Protein AF-A0A0F9DU31-F1 (afdb_monomer_lite)

Radius of gyration: 12.0 Å; chains: 1; bounding box: 29×20×31 Å

Foldseek 3Di:
DDDLVQLVVLCVVVPDDPVNLVVCCVPVNSVVSNVNSVVSVVVVVVVVVVVVVD

Sequence (54 aa):
MATYGEAIKALLRAGFSNRDVLDLSQLDGREAVKKLGEEALEEEKQKETQDAKT

pLDDT: mean 88.8, std 10.77, range [52.56, 96.62]

Organism: NCBI:txid412755

Structure (mmCIF, N/CA/C/O backbone):
data_AF-A0A0F9DU31-F1
#
_entry.id   AF-A0A0F9DU31-F1
#
loop_
_atom_site.group_PDB
_atom_site.id
_atom_site.type_symbol
_atom_site.label_atom_id
_atom_site.label_alt_id
_atom_site.label_comp_id
_atom_site.label_asym_id
_atom_site.label_entity_id
_atom_site.label_seq_id
_atom_site.pdbx_PDB_ins_code
_atom_site.Cartn_x
_atom_site.Cartn_y
_atom_site.Cartn_z
_atom_site.occupancy
_atom_site.B_iso_or_equiv
_atom_site.auth_seq_id
_atom_site.auth_comp_id
_atom_site.auth_asym_id
_atom_site.auth_atom_id
_atom_site.pdbx_PDB_model_num
ATOM 1 N N . MET A 1 1 ? 6.081 9.638 8.199 1.00 70.06 1 MET A N 1
ATOM 2 C CA . MET A 1 1 ? 6.229 8.946 6.905 1.00 70.06 1 MET A CA 1
ATOM 3 C C . MET A 1 1 ? 6.244 7.462 7.203 1.00 70.06 1 MET A C 1
ATOM 5 O O . MET A 1 1 ? 7.035 7.062 8.054 1.00 70.06 1 MET A O 1
ATOM 9 N N . ALA A 1 2 ? 5.333 6.691 6.617 1.00 76.81 2 ALA A N 1
ATOM 10 C CA . ALA A 1 2 ? 5.255 5.260 6.882 1.00 76.81 2 ALA A CA 1
ATOM 11 C C . ALA A 1 2 ? 6.452 4.549 6.237 1.00 76.81 2 ALA A C 1
ATOM 13 O O . ALA A 1 2 ? 6.997 4.979 5.216 1.00 76.81 2 ALA A O 1
ATOM 14 N N . THR A 1 3 ? 6.903 3.456 6.837 1.00 93.25 3 THR A N 1
ATOM 15 C CA . THR A 1 3 ?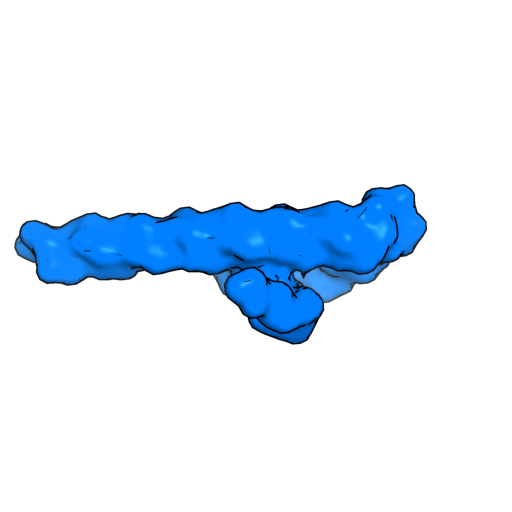 7.886 2.571 6.214 1.00 93.25 3 THR A CA 1
ATOM 16 C C . THR A 1 3 ? 7.241 1.787 5.071 1.00 93.25 3 THR A C 1
ATOM 18 O O . THR A 1 3 ? 6.030 1.578 5.031 1.00 93.25 3 THR A O 1
ATOM 21 N N . TYR A 1 4 ? 8.059 1.278 4.147 1.00 91.38 4 TYR A N 1
ATOM 22 C CA . TYR A 1 4 ? 7.558 0.445 3.048 1.00 91.38 4 TYR A CA 1
ATOM 23 C C . TYR A 1 4 ? 6.799 -0.800 3.541 1.00 91.38 4 TYR A C 1
ATOM 25 O O . TYR A 1 4 ? 5.801 -1.202 2.954 1.00 91.38 4 TYR A O 1
ATOM 33 N N . GLY A 1 5 ? 7.249 -1.398 4.649 1.00 93.50 5 GLY A N 1
ATOM 34 C CA . GLY A 1 5 ? 6.572 -2.551 5.244 1.00 93.50 5 GLY A CA 1
ATOM 35 C C . GLY A 1 5 ? 5.214 -2.203 5.858 1.00 93.50 5 GLY A C 1
ATOM 36 O O . GLY A 1 5 ? 4.305 -3.027 5.818 1.00 93.50 5 GLY A O 1
ATOM 37 N N . GLU A 1 6 ? 5.057 -0.998 6.409 1.00 94.25 6 GLU A N 1
ATOM 38 C CA . GLU A 1 6 ? 3.768 -0.514 6.920 1.00 94.25 6 GLU A CA 1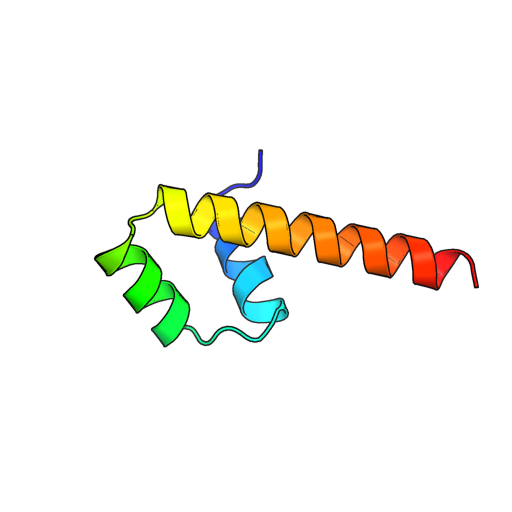
ATOM 39 C C . GLU A 1 6 ? 2.789 -0.228 5.782 1.00 94.25 6 GLU A C 1
ATOM 41 O O . GLU A 1 6 ? 1.639 -0.647 5.873 1.00 94.25 6 GLU A O 1
ATOM 46 N N . ALA A 1 7 ? 3.266 0.371 4.688 1.00 94.31 7 ALA A N 1
ATOM 47 C CA . ALA A 1 7 ? 2.474 0.579 3.478 1.00 94.31 7 ALA A CA 1
ATOM 48 C C . ALA A 1 7 ? 1.940 -0.750 2.912 1.00 94.31 7 ALA A C 1
ATOM 50 O O . ALA A 1 7 ? 0.744 -0.878 2.673 1.00 94.31 7 ALA A O 1
ATOM 51 N N . ILE A 1 8 ? 2.788 -1.781 2.789 1.00 94.94 8 ILE A N 1
ATOM 52 C CA . ILE A 1 8 ? 2.344 -3.111 2.334 1.00 94.94 8 ILE A CA 1
ATOM 53 C C . ILE A 1 8 ? 1.272 -3.684 3.265 1.00 94.94 8 ILE A C 1
ATOM 55 O O . ILE A 1 8 ? 0.248 -4.173 2.799 1.00 94.94 8 ILE A O 1
ATOM 59 N N . LYS A 1 9 ? 1.483 -3.628 4.586 1.00 95.19 9 LYS A N 1
ATOM 60 C CA . LYS A 1 9 ? 0.502 -4.150 5.551 1.00 95.19 9 LYS A CA 1
ATOM 61 C C . LYS A 1 9 ? -0.848 -3.450 5.422 1.00 95.19 9 LYS A C 1
ATOM 63 O O . LYS A 1 9 ? -1.869 -4.125 5.504 1.00 95.19 9 LYS A O 1
ATOM 68 N N . ALA A 1 10 ? -0.847 -2.138 5.213 1.00 95.12 10 ALA A N 1
ATOM 69 C CA . ALA A 1 10 ? -2.065 -1.363 5.025 1.00 95.12 10 ALA A CA 1
ATOM 70 C C . ALA A 1 10 ? -2.815 -1.775 3.757 1.00 95.12 10 ALA A C 1
ATOM 72 O O . ALA A 1 10 ? -4.012 -2.034 3.817 1.00 95.12 10 ALA A O 1
ATOM 73 N N . LEU A 1 11 ? -2.102 -1.952 2.642 1.00 94.94 11 LEU A N 1
ATOM 74 C CA . LEU A 1 11 ? -2.692 -2.451 1.397 1.00 94.94 11 LEU A CA 1
ATOM 75 C C . LEU A 1 11 ? -3.311 -3.842 1.580 1.00 94.94 11 LEU A C 1
ATOM 77 O O . LEU A 1 11 ? -4.437 -4.082 1.151 1.00 94.94 11 LEU A O 1
ATOM 81 N N . LEU A 1 12 ? -2.621 -4.749 2.276 1.00 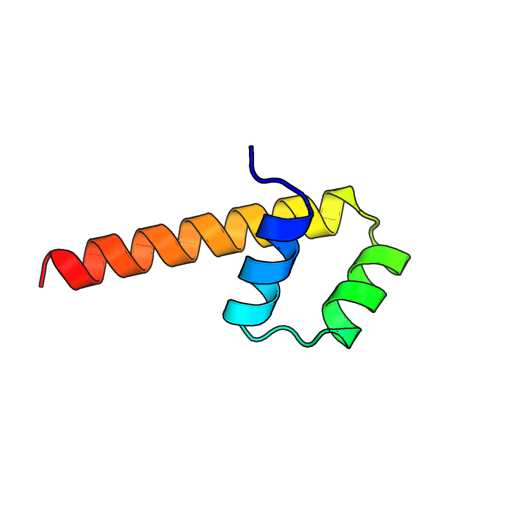95.38 12 LEU A N 1
ATOM 82 C CA . LEU A 1 12 ? -3.153 -6.086 2.550 1.00 95.38 12 LEU A CA 1
ATOM 83 C C . LEU A 1 12 ? -4.419 -6.039 3.422 1.00 95.38 12 LEU A C 1
ATOM 85 O O . LEU A 1 12 ? -5.359 -6.790 3.173 1.00 95.38 12 LEU A O 1
ATOM 89 N N . ARG A 1 13 ? -4.480 -5.147 4.420 1.00 94.12 13 ARG A N 1
ATOM 90 C CA . ARG A 1 13 ? -5.700 -4.934 5.222 1.00 94.12 13 ARG A CA 1
ATOM 91 C C . ARG A 1 13 ? -6.829 -4.305 4.414 1.00 94.12 13 ARG A C 1
ATOM 93 O O . ARG A 1 13 ? -7.984 -4.654 4.630 1.00 94.12 13 ARG A O 1
ATOM 100 N N . ALA A 1 14 ? -6.492 -3.428 3.472 1.00 93.00 14 ALA A N 1
ATOM 101 C CA . ALA A 1 14 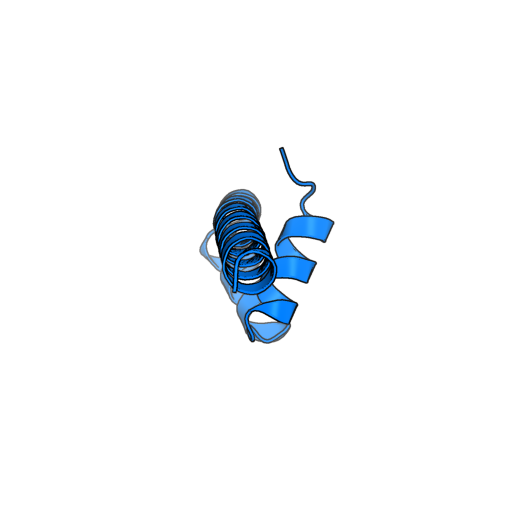? -7.435 -2.834 2.531 1.00 93.00 14 ALA A CA 1
ATOM 102 C C . ALA A 1 14 ? -7.969 -3.843 1.493 1.00 93.00 14 ALA A C 1
ATOM 104 O O . ALA A 1 14 ? -8.867 -3.511 0.724 1.00 93.00 14 ALA A O 1
ATOM 105 N N . GLY A 1 15 ? -7.456 -5.080 1.488 1.00 93.81 15 GLY A N 1
ATOM 106 C CA . GLY A 1 15 ? -7.959 -6.181 0.667 1.00 93.81 15 GLY A CA 1
ATOM 107 C C . GLY A 1 15 ? -7.156 -6.450 -0.603 1.00 93.81 15 GLY A C 1
ATOM 108 O O . GLY A 1 15 ? -7.548 -7.317 -1.382 1.00 93.81 15 GLY A O 1
ATOM 109 N N . PHE A 1 16 ? -6.028 -5.764 -0.812 1.00 95.19 16 PHE A N 1
ATOM 110 C CA . PHE A 1 16 ? -5.117 -6.100 -1.904 1.00 95.19 16 PHE A CA 1
ATOM 111 C C . PHE A 1 16 ? -4.479 -7.465 -1.656 1.00 95.19 16 PHE A C 1
ATOM 113 O O . PHE A 1 16 ? -4.119 -7.811 -0.527 1.00 95.19 16 PHE A O 1
ATOM 120 N N . SER A 1 17 ? -4.293 -8.248 -2.716 1.00 96.62 17 SER A N 1
ATOM 121 C CA . SER A 1 17 ? -3.549 -9.496 -2.607 1.00 96.62 17 SER A CA 1
ATOM 122 C C . SER A 1 17 ? -2.040 -9.239 -2.622 1.00 96.62 17 SER A C 1
ATOM 124 O O . SER A 1 17 ? -1.551 -8.228 -3.127 1.00 96.62 17 SER A O 1
ATOM 126 N N . ASN A 1 18 ? -1.263 -10.210 -2.129 1.00 94.81 18 ASN A N 1
ATOM 127 C CA . ASN A 1 18 ? 0.198 -10.164 -2.249 1.00 94.81 18 ASN A CA 1
ATOM 128 C C . ASN A 1 18 ? 0.655 -10.032 -3.710 1.00 94.81 18 ASN A C 1
ATOM 130 O O . ASN A 1 18 ? 1.687 -9.422 -3.971 1.00 94.81 18 ASN A O 1
ATOM 134 N N . ARG A 1 19 ? -0.102 -10.609 -4.653 1.00 96.19 19 ARG A N 1
ATOM 135 C CA . ARG A 1 19 ? 0.214 -10.524 -6.077 1.00 96.19 19 ARG A CA 1
ATOM 136 C C . ARG A 1 19 ? -0.004 -9.114 -6.604 1.00 96.19 19 ARG A C 1
ATOM 138 O O . ARG A 1 19 ? 0.896 -8.601 -7.251 1.00 96.19 19 ARG A O 1
ATOM 145 N N . ASP A 1 20 ? -1.109 -8.472 -6.239 1.00 95.31 20 ASP A N 1
ATOM 146 C CA . ASP A 1 20 ? -1.382 -7.093 -6.657 1.00 95.31 20 ASP A CA 1
ATOM 147 C C . ASP A 1 20 ? -0.276 -6.155 -6.176 1.00 95.31 20 ASP A C 1
ATOM 149 O O . ASP A 1 20 ? 0.243 -5.364 -6.950 1.00 95.31 20 ASP A O 1
ATOM 153 N N . VAL A 1 21 ? 0.158 -6.294 -4.918 1.00 94.69 21 VAL A N 1
ATOM 154 C CA . VAL A 1 21 ? 1.247 -5.478 -4.357 1.00 94.69 21 VAL A CA 1
ATOM 155 C C . VAL A 1 21 ? 2.578 -5.722 -5.079 1.00 94.69 21 VAL A C 1
ATOM 157 O O . VAL A 1 21 ? 3.345 -4.781 -5.294 1.00 94.69 21 VAL A O 1
ATOM 160 N N . LEU A 1 22 ? 2.873 -6.970 -5.457 1.00 95.06 22 LEU A N 1
ATOM 161 C CA . LEU A 1 22 ? 4.076 -7.304 -6.224 1.00 95.06 22 LEU A CA 1
ATOM 162 C C . LEU A 1 22 ? 4.017 -6.733 -7.641 1.00 95.06 22 LEU A C 1
ATOM 164 O O . LEU A 1 22 ? 4.992 -6.122 -8.075 1.00 95.06 22 LEU A O 1
ATOM 168 N N . ASP A 1 23 ? 2.886 -6.894 -8.324 1.00 95.88 23 ASP A N 1
ATOM 169 C CA . ASP A 1 23 ? 2.677 -6.388 -9.677 1.00 95.88 23 ASP A CA 1
ATOM 170 C C . ASP A 1 23 ? 2.784 -4.851 -9.679 1.00 95.88 23 ASP A C 1
ATOM 172 O O . ASP A 1 23 ? 3.543 -4.287 -10.466 1.00 95.88 23 ASP A O 1
ATOM 176 N N . LEU A 1 24 ? 2.157 -4.172 -8.711 1.00 93.12 24 LEU A N 1
ATOM 177 C CA . LEU A 1 24 ? 2.253 -2.718 -8.532 1.00 93.12 24 LEU A CA 1
ATOM 178 C C . LEU A 1 24 ? 3.697 -2.274 -8.247 1.00 93.12 24 LEU A C 1
ATOM 180 O O . LEU A 1 24 ? 4.194 -1.305 -8.817 1.00 93.12 24 LEU A O 1
ATOM 184 N N . SER A 1 25 ? 4.419 -3.018 -7.401 1.00 94.19 25 SER A N 1
ATOM 185 C CA . SER A 1 25 ? 5.828 -2.733 -7.109 1.00 94.19 25 SER A CA 1
ATOM 186 C C . SER A 1 25 ? 6.737 -2.913 -8.324 1.00 94.19 25 SER A C 1
ATOM 188 O O . SER A 1 25 ? 7.799 -2.289 -8.356 1.00 94.19 25 SER A O 1
ATOM 190 N N . GLN A 1 26 ? 6.389 -3.789 -9.267 1.00 94.56 26 GLN A N 1
ATOM 191 C CA . GLN A 1 26 ? 7.170 -4.028 -10.482 1.00 94.56 26 GLN A CA 1
ATOM 192 C C . GLN A 1 26 ? 6.843 -3.025 -11.590 1.00 94.56 26 GLN A C 1
ATOM 194 O O . GLN A 1 26 ? 7.755 -2.602 -12.298 1.00 94.56 26 GLN A O 1
ATOM 199 N N . LEU A 1 27 ? 5.570 -2.651 -11.731 1.00 95.50 27 LEU A N 1
ATOM 200 C CA . LEU A 1 27 ? 5.094 -1.741 -12.772 1.00 95.50 27 LEU A CA 1
ATOM 201 C C . LEU A 1 27 ? 5.349 -0.273 -12.414 1.00 95.50 27 LEU A C 1
ATOM 203 O O . LEU A 1 27 ? 5.963 0.452 -13.194 1.00 95.50 27 LEU A O 1
ATOM 207 N N . ASP A 1 28 ? 4.928 0.143 -11.219 1.00 93.12 28 ASP A N 1
ATOM 208 C CA . ASP A 1 28 ? 4.933 1.548 -10.787 1.00 93.12 28 ASP A CA 1
ATOM 209 C C . ASP A 1 28 ? 6.081 1.865 -9.817 1.00 93.12 28 ASP A C 1
ATOM 211 O O . ASP A 1 28 ? 6.409 3.024 -9.541 1.00 93.12 28 ASP A O 1
ATOM 215 N N . GLY A 1 29 ? 6.733 0.820 -9.309 1.00 93.38 29 GLY A N 1
ATOM 216 C CA . GLY A 1 29 ? 7.893 0.931 -8.444 1.00 93.38 29 GLY A CA 1
ATOM 217 C C . GLY A 1 29 ? 7.556 1.085 -6.962 1.00 93.38 29 GLY A C 1
ATOM 218 O O . GLY A 1 29 ? 6.421 1.275 -6.522 1.00 93.38 29 GLY A O 1
ATOM 219 N N . ARG A 1 30 ? 8.615 1.014 -6.154 1.00 91.94 30 ARG A N 1
ATOM 220 C CA . ARG A 1 30 ? 8.521 0.960 -4.690 1.00 91.94 30 ARG A CA 1
ATOM 221 C C . ARG A 1 30 ? 7.876 2.204 -4.067 1.00 91.94 30 ARG A C 1
ATOM 223 O O . ARG A 1 30 ? 7.160 2.096 -3.076 1.00 91.94 30 ARG A O 1
ATOM 230 N N . GLU A 1 31 ? 8.137 3.382 -4.629 1.00 92.88 31 GLU A N 1
ATOM 231 C CA . GLU A 1 31 ? 7.599 4.645 -4.109 1.00 92.88 31 GLU A CA 1
ATOM 232 C C . GLU A 1 31 ? 6.094 4.789 -4.373 1.00 92.88 31 GLU A C 1
ATOM 234 O O . GLU A 1 31 ? 5.386 5.339 -3.533 1.00 92.88 31 GLU A O 1
ATOM 239 N N . ALA A 1 32 ? 5.585 4.256 -5.488 1.00 91.62 32 ALA A N 1
ATOM 240 C CA . ALA A 1 32 ? 4.154 4.271 -5.791 1.00 91.62 32 ALA A CA 1
ATOM 241 C C . ALA A 1 32 ? 3.366 3.405 -4.797 1.00 91.62 32 ALA A C 1
ATOM 243 O O . ALA A 1 32 ? 2.409 3.875 -4.186 1.00 91.62 32 ALA A O 1
ATOM 244 N N . VAL A 1 33 ? 3.846 2.184 -4.540 1.00 94.00 33 VAL A N 1
ATOM 245 C CA . VAL A 1 33 ? 3.286 1.289 -3.511 1.00 94.00 33 VAL A CA 1
ATOM 246 C C . VAL A 1 33 ? 3.319 1.941 -2.129 1.00 94.00 33 VAL A C 1
ATOM 248 O O . VAL A 1 33 ? 2.371 1.819 -1.355 1.00 94.00 33 VAL A O 1
ATOM 251 N N . LYS A 1 34 ? 4.405 2.656 -1.808 1.00 94.75 34 LYS A N 1
ATOM 252 C CA . LYS A 1 34 ? 4.535 3.352 -0.527 1.00 94.75 34 LYS A CA 1
ATOM 253 C C . LYS A 1 34 ? 3.478 4.446 -0.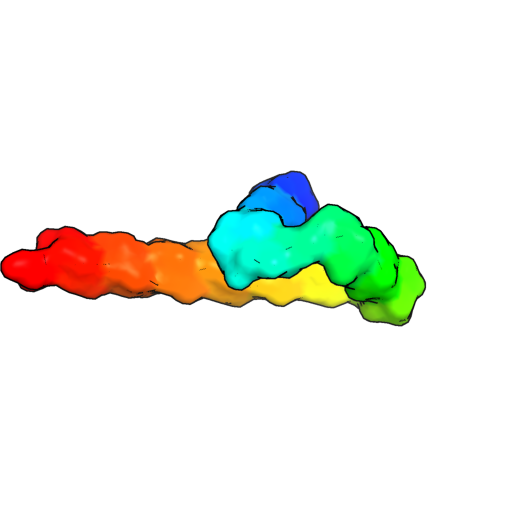364 1.00 94.75 34 LYS A C 1
ATOM 255 O O . LYS A 1 34 ? 2.844 4.485 0.684 1.00 94.75 34 LYS A O 1
ATOM 260 N N . LYS A 1 35 ? 3.272 5.286 -1.384 1.00 94.69 35 LYS A N 1
ATOM 261 C CA . LYS A 1 35 ? 2.244 6.341 -1.368 1.00 94.69 35 LYS A CA 1
ATOM 262 C C . LYS A 1 35 ? 0.840 5.764 -1.222 1.00 94.69 35 LYS A C 1
ATOM 264 O O . LYS A 1 35 ? 0.112 6.180 -0.332 1.00 94.69 35 LYS A O 1
ATOM 269 N N . LEU A 1 36 ? 0.506 4.750 -2.021 1.00 94.44 36 LEU A N 1
ATOM 270 C CA . LEU A 1 36 ? -0.806 4.105 -1.957 1.00 94.44 36 LEU A CA 1
ATOM 271 C C . LEU A 1 36 ? -1.066 3.475 -0.578 1.00 94.44 36 LEU A C 1
ATOM 273 O O . LEU A 1 36 ? -2.164 3.559 -0.037 1.00 94.44 36 LEU A O 1
ATOM 277 N N . GLY A 1 37 ? -0.046 2.861 0.028 1.00 94.88 37 GLY A N 1
ATOM 278 C CA . GLY A 1 37 ? -0.170 2.327 1.383 1.00 94.88 37 GLY A CA 1
ATOM 279 C C . GLY A 1 37 ? -0.241 3.405 2.470 1.00 94.88 37 GLY A C 1
ATOM 280 O O . GLY A 1 37 ? -0.866 3.170 3.500 1.00 94.88 37 GLY A O 1
ATOM 281 N N . GLU A 1 38 ? 0.361 4.581 2.267 1.00 95.12 38 GLU A N 1
ATOM 282 C CA . GLU A 1 38 ? 0.176 5.737 3.157 1.00 95.12 38 GLU A CA 1
ATOM 283 C C . GLU A 1 38 ? -1.267 6.258 3.101 1.00 95.12 38 GLU A C 1
ATOM 285 O O . GLU A 1 38 ? -1.863 6.473 4.155 1.00 95.12 38 GLU A O 1
ATOM 290 N N . GLU A 1 39 ? -1.858 6.357 1.908 1.00 94.38 39 GLU A N 1
ATOM 291 C CA . GLU A 1 39 ? -3.269 6.729 1.722 1.00 94.38 39 GLU A CA 1
ATOM 292 C C . GLU A 1 39 ? -4.206 5.722 2.411 1.00 94.38 39 GLU A C 1
ATOM 294 O O . GLU A 1 39 ? -5.071 6.110 3.197 1.00 94.38 39 GLU A O 1
ATOM 299 N N . ALA A 1 40 ? -3.966 4.419 2.228 1.00 93.12 40 ALA A N 1
ATOM 300 C CA . ALA A 1 40 ? -4.741 3.371 2.893 1.00 93.12 40 ALA A CA 1
ATOM 301 C C . ALA A 1 40 ? -4.658 3.446 4.434 1.00 93.12 40 ALA A C 1
ATOM 303 O O . ALA A 1 40 ? -5.657 3.226 5.120 1.00 93.12 40 ALA A O 1
ATOM 304 N N . LEU A 1 41 ? -3.487 3.790 4.994 1.00 92.00 41 LEU A N 1
ATOM 305 C CA . LEU A 1 41 ? -3.323 4.003 6.441 1.00 92.00 41 LEU A CA 1
ATOM 306 C C . LEU A 1 41 ? -4.101 5.219 6.942 1.00 92.00 41 LEU A C 1
ATOM 308 O O . LEU A 1 41 ? -4.593 5.216 8.071 1.00 92.00 41 LEU A O 1
ATOM 312 N N . GLU A 1 42 ? -4.155 6.289 6.154 1.00 91.31 42 GLU A N 1
ATOM 313 C CA . GLU A 1 42 ? -4.915 7.482 6.515 1.00 91.31 42 GLU A CA 1
ATOM 314 C C . GLU A 1 42 ? -6.418 7.209 6.490 1.00 91.31 42 GLU A C 1
ATOM 316 O O . GLU A 1 42 ? -7.117 7.613 7.421 1.00 91.31 42 GLU A O 1
ATOM 321 N N . GLU A 1 43 ? -6.907 6.464 5.499 1.00 89.94 43 GLU A N 1
ATOM 322 C CA . GLU A 1 43 ? -8.303 6.027 5.447 1.00 89.94 43 GLU A CA 1
ATOM 323 C C . GLU A 1 43 ? -8.677 5.117 6.627 1.00 89.94 43 GLU A C 1
ATOM 325 O O . GLU A 1 43 ? -9.740 5.300 7.225 1.00 89.94 43 GLU A O 1
ATOM 330 N N . GLU A 1 44 ? -7.806 4.171 7.002 1.00 85.88 44 GLU A N 1
ATOM 331 C CA . GLU A 1 44 ? -7.991 3.295 8.173 1.00 85.88 44 GLU A CA 1
ATOM 332 C C . GLU A 1 44 ? -8.143 4.132 9.456 1.00 85.88 44 GLU A C 1
ATOM 334 O O . GLU A 1 44 ? -9.131 3.995 10.178 1.00 85.88 44 GLU A O 1
ATOM 339 N N . LYS A 1 45 ? -7.237 5.093 9.685 1.00 86.81 45 LYS A N 1
ATOM 340 C CA . LYS A 1 45 ? -7.291 5.994 10.852 1.00 86.81 45 LYS A CA 1
ATOM 341 C C . LYS A 1 45 ? -8.548 6.859 10.885 1.00 86.81 45 LYS A C 1
ATOM 343 O O . LYS A 1 45 ? -9.088 7.135 11.959 1.00 86.81 45 LYS A O 1
ATOM 348 N N . GLN A 1 46 ? -8.999 7.336 9.726 1.00 85.12 46 GLN A N 1
ATOM 349 C CA . GLN A 1 46 ? -10.209 8.152 9.639 1.00 85.12 46 GLN A CA 1
ATOM 350 C C . GLN A 1 46 ? -11.459 7.341 9.993 1.00 85.12 46 GLN A C 1
ATOM 352 O O . GLN A 1 46 ? -12.300 7.848 10.738 1.00 85.12 46 GLN A O 1
ATOM 357 N N . LYS A 1 47 ? -11.548 6.085 9.533 1.00 82.19 47 LYS A N 1
ATOM 358 C CA . LYS A 1 47 ? -12.642 5.165 9.888 1.00 82.19 47 LYS A CA 1
ATOM 359 C C . LYS A 1 47 ? -12.659 4.871 11.387 1.00 82.19 47 LYS A C 1
ATOM 361 O O . LYS A 1 47 ? -13.671 5.125 12.030 1.00 82.19 47 LYS A O 1
ATOM 366 N N . GLU A 1 48 ? -11.516 4.506 11.972 1.00 77.50 48 GLU A N 1
ATOM 367 C CA . GLU A 1 48 ? -11.406 4.265 13.422 1.00 77.50 48 GLU A CA 1
ATOM 368 C C . GLU A 1 48 ? -11.840 5.481 14.261 1.00 77.50 48 GLU A C 1
ATOM 370 O O . GLU A 1 48 ? -12.487 5.342 15.299 1.00 77.50 48 GLU A O 1
ATOM 375 N N . THR A 1 49 ? -11.525 6.698 13.806 1.00 71.94 49 THR A N 1
ATOM 376 C CA . THR A 1 49 ? -11.897 7.935 14.516 1.00 71.94 49 THR A CA 1
ATOM 377 C C . THR A 1 49 ? -13.392 8.261 14.395 1.00 71.94 49 THR A C 1
ATOM 379 O O . THR A 1 49 ? -13.946 8.919 15.279 1.00 71.94 49 THR A O 1
ATOM 382 N N . GLN A 1 50 ? -14.050 7.841 13.310 1.00 66.06 50 GLN A N 1
ATOM 383 C CA . GLN A 1 50 ? -15.501 7.977 13.138 1.00 66.06 50 GLN A CA 1
ATOM 384 C C . GLN A 1 50 ? -16.266 6.927 13.948 1.00 66.06 50 GLN A C 1
ATOM 386 O O . GLN A 1 50 ? -17.229 7.280 14.630 1.00 66.06 50 GLN A O 1
ATOM 391 N N . ASP A 1 51 ? -15.795 5.681 13.952 1.00 62.66 51 ASP A N 1
ATOM 392 C CA . ASP A 1 51 ? -16.396 4.598 14.734 1.00 62.66 51 ASP A CA 1
ATOM 393 C C . ASP A 1 51 ? -16.275 4.858 16.245 1.00 62.66 51 ASP A C 1
ATOM 395 O O . ASP A 1 51 ? -17.212 4.607 16.994 1.00 62.66 51 ASP A O 1
ATOM 399 N N . ALA A 1 52 ? -15.172 5.458 16.708 1.00 62.69 52 ALA A N 1
ATOM 400 C CA . ALA A 1 52 ? -14.978 5.807 18.120 1.00 62.69 52 ALA A CA 1
ATOM 401 C C . ALA A 1 52 ? -15.836 6.991 18.622 1.00 62.69 52 ALA A C 1
ATOM 403 O O . ALA A 1 52 ? -15.848 7.272 19.822 1.00 62.69 52 ALA A O 1
ATOM 404 N N . LYS A 1 53 ? -16.506 7.729 17.725 1.00 59.06 53 LYS A N 1
ATOM 405 C CA . LYS A 1 53 ? -17.374 8.873 18.068 1.00 59.06 53 LYS A CA 1
ATOM 406 C C . LYS A 1 53 ? -18.872 8.549 18.026 1.00 59.06 53 LYS A C 1
ATOM 408 O O . LYS A 1 53 ? -19.665 9.447 18.313 1.00 59.06 53 LYS A O 1
ATOM 413 N N . THR A 1 54 ? -19.237 7.320 17.664 1.00 52.56 54 THR A N 1
ATOM 414 C CA . THR A 1 54 ? -20.624 6.834 17.587 1.00 52.56 54 THR A CA 1
ATOM 415 C C . THR A 1 54 ? -20.930 5.946 18.787 1.00 52.56 54 THR A C 1
ATOM 417 O O . THR A 1 54 ? -22.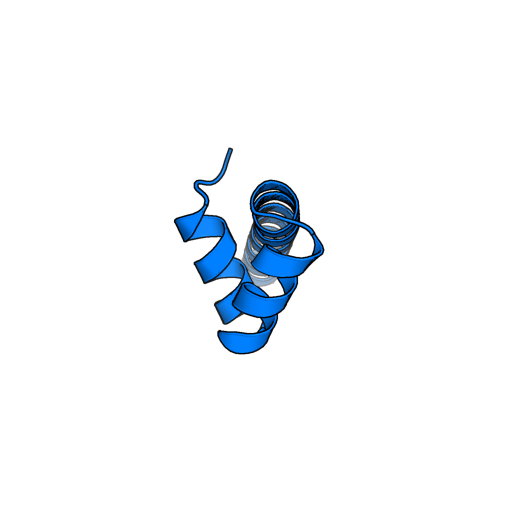060 6.053 19.312 1.00 52.56 54 THR A O 1
#

Secondary structure (DSSP, 8-state):
---HHHHHHHHHHTT--HHHHHHHHHHT-HHHHHHHHHHHHHHHHHHHHHHTT-